Protein AF-A0A947HDK1-F1 (afdb_monomer_lite)

Radius of gyration: 24.74 Å; chains: 1; bounding box: 71×34×63 Å

Structure (mmCIF, N/CA/C/O backbone):
data_AF-A0A947HDK1-F1
#
_entry.id   AF-A0A947HDK1-F1
#
loop_
_atom_site.group_PDB
_atom_site.id
_atom_site.type_symbol
_atom_site.label_atom_id
_atom_site.label_alt_id
_atom_site.label_comp_id
_atom_site.label_asym_id
_atom_site.label_entity_id
_atom_site.label_seq_id
_atom_site.pdbx_PDB_ins_code
_atom_site.Cartn_x
_atom_site.Cartn_y
_atom_site.Cartn_z
_atom_site.occupancy
_atom_site.B_iso_or_equiv
_atom_site.auth_seq_id
_atom_site.auth_comp_id
_atom_site.auth_asym_id
_atom_site.auth_atom_id
_atom_site.pdbx_PDB_model_num
ATOM 1 N N . MET A 1 1 ? -53.034 11.659 40.529 1.00 51.94 1 MET A N 1
ATOM 2 C CA . MET A 1 1 ? -52.285 12.901 40.233 1.00 51.94 1 MET A CA 1
ATOM 3 C C . MET A 1 1 ? -50.957 12.839 40.987 1.00 51.94 1 MET A C 1
ATOM 5 O O . MET A 1 1 ? -50.821 13.432 42.044 1.00 51.94 1 MET A O 1
ATOM 9 N N . GLY A 1 2 ? -50.022 12.008 40.515 1.00 55.75 2 GLY A N 1
ATOM 10 C CA . GLY A 1 2 ? -48.705 11.830 41.133 1.00 55.75 2 GLY A CA 1
ATOM 11 C C . GLY A 1 2 ? -47.667 12.548 40.284 1.00 55.75 2 GLY A C 1
ATOM 12 O O . GLY A 1 2 ? -47.387 12.115 39.172 1.00 55.75 2 GLY A O 1
ATOM 13 N N . ARG A 1 3 ? -47.169 13.687 40.764 1.00 57.91 3 ARG A N 1
ATOM 14 C CA . ARG A 1 3 ? -46.09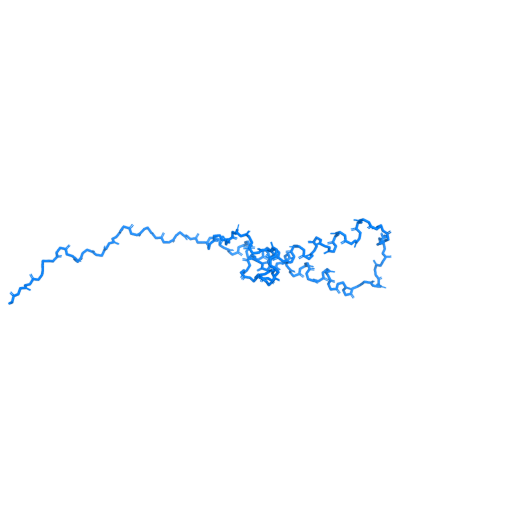1 14.435 40.113 1.00 57.91 3 ARG A CA 1
ATOM 15 C C . ARG A 1 3 ? -44.786 13.698 40.439 1.00 57.91 3 ARG A C 1
ATOM 17 O O . ARG A 1 3 ? -44.449 13.594 41.615 1.00 57.91 3 ARG A O 1
ATOM 24 N N . LEU A 1 4 ? -44.108 13.142 39.432 1.00 67.62 4 LEU A N 1
ATOM 25 C CA . LEU A 1 4 ? -42.795 12.519 39.630 1.00 67.62 4 LEU A CA 1
ATOM 26 C C . LEU A 1 4 ? -41.796 13.577 40.147 1.00 67.62 4 LEU A C 1
ATOM 28 O O . LEU A 1 4 ? -41.886 14.741 39.739 1.00 67.62 4 LEU A O 1
ATOM 32 N N . PRO A 1 5 ? -40.906 13.214 41.088 1.00 60.25 5 PRO A N 1
ATOM 33 C CA . PRO A 1 5 ? -39.998 14.151 41.736 1.00 60.25 5 PRO A CA 1
ATOM 34 C C . PRO A 1 5 ? -38.992 14.725 40.730 1.00 60.25 5 PRO A C 1
ATOM 36 O O . PRO A 1 5 ? -38.392 14.011 39.936 1.00 60.25 5 PRO A O 1
ATOM 39 N N . VAL A 1 6 ? -38.789 16.040 40.800 1.00 63.09 6 VAL A N 1
ATOM 40 C CA . VAL A 1 6 ? -37.965 16.870 39.894 1.00 63.09 6 VAL A CA 1
ATOM 41 C C . VAL A 1 6 ? -36.455 16.531 39.953 1.00 63.09 6 VAL A C 1
ATOM 43 O O . VAL A 1 6 ? -35.642 17.141 39.269 1.00 63.09 6 VAL A O 1
ATOM 46 N N . SER A 1 7 ? -36.057 15.522 40.728 1.00 58.94 7 SER A N 1
ATOM 47 C CA . SER A 1 7 ? -34.674 15.069 40.904 1.00 58.94 7 SER A CA 1
ATOM 48 C C . SER A 1 7 ? -34.105 14.235 39.746 1.00 58.94 7 SER A C 1
ATOM 50 O O . SER A 1 7 ? -32.914 13.952 39.763 1.00 58.94 7 SER A O 1
ATOM 52 N N . GLU A 1 8 ? -34.902 13.869 38.736 1.00 57.19 8 GLU A N 1
ATOM 53 C CA . GLU A 1 8 ? -34.418 13.190 37.512 1.00 57.19 8 GLU A CA 1
ATOM 54 C C . GLU A 1 8 ? -34.128 14.151 36.341 1.00 57.19 8 GLU A C 1
ATOM 56 O O . GLU A 1 8 ? -33.820 13.716 35.235 1.00 57.19 8 GLU A O 1
ATOM 61 N N . LEU A 1 9 ? -34.208 15.469 36.561 1.00 57.78 9 LEU A N 1
ATOM 62 C CA . LEU A 1 9 ? -33.980 16.489 35.526 1.00 57.78 9 LEU A CA 1
ATOM 63 C C . LEU A 1 9 ? -32.598 17.150 35.606 1.00 57.78 9 LEU A C 1
ATOM 65 O O . LEU A 1 9 ? -32.421 18.298 35.203 1.00 57.78 9 LEU A O 1
ATOM 69 N N . THR A 1 10 ? -31.600 16.428 36.106 1.00 65.75 10 THR A N 1
ATOM 70 C CA . THR A 1 10 ? -30.202 16.788 35.867 1.00 65.75 10 THR A CA 1
ATOM 71 C C . THR A 1 10 ? -29.758 16.107 34.573 1.00 65.75 10 THR A C 1
ATOM 73 O O . THR A 1 10 ? -29.602 14.884 34.579 1.00 65.75 10 THR A O 1
ATOM 76 N N . PRO A 1 11 ? -29.562 16.829 33.453 1.00 59.25 11 PRO A N 1
ATOM 77 C CA . PRO A 1 11 ? -28.835 16.253 32.332 1.00 59.25 11 PRO A CA 1
ATOM 78 C C . PRO A 1 11 ? -27.445 15.870 32.847 1.00 59.25 11 PRO A C 1
ATOM 80 O O . PRO A 1 11 ? -26.721 16.725 33.354 1.00 59.25 11 PRO A O 1
ATOM 83 N N . ASP A 1 12 ? -27.137 14.576 32.789 1.00 60.78 12 ASP A N 1
ATOM 84 C CA . ASP A 1 12 ? -25.877 13.959 33.199 1.00 60.78 12 ASP A CA 1
ATOM 85 C C . ASP A 1 12 ? -24.691 14.692 32.553 1.00 60.78 12 ASP A C 1
ATOM 87 O O . ASP A 1 12 ? -24.299 14.447 31.413 1.00 60.78 12 ASP A O 1
ATOM 91 N N . SER A 1 13 ? -24.145 15.658 33.289 1.00 58.97 13 SER A N 1
ATOM 92 C CA . SER A 1 13 ? -23.028 16.514 32.898 1.00 58.97 13 SER A CA 1
ATOM 93 C C . SER A 1 13 ? -21.675 15.808 33.055 1.00 58.97 13 SER A C 1
ATOM 95 O O . SER A 1 13 ? -20.627 16.449 32.970 1.00 58.97 13 SER A O 1
ATOM 97 N N . THR A 1 14 ? -21.683 14.483 33.245 1.00 64.12 14 THR A N 1
ATOM 98 C CA . THR A 1 14 ? -20.488 13.654 33.451 1.00 64.12 14 THR A CA 1
ATOM 99 C C . THR A 1 14 ? -19.925 13.071 32.154 1.00 64.12 14 THR A C 1
ATOM 101 O O . THR A 1 14 ? -18.897 12.396 32.189 1.00 64.12 14 THR A O 1
ATOM 104 N N . SER A 1 15 ? -20.512 13.327 30.980 1.00 57.34 15 SER A N 1
ATOM 105 C CA . SER A 1 15 ? -19.854 12.931 29.730 1.00 57.34 15 SER A CA 1
ATOM 106 C C . SER A 1 15 ? -18.741 13.938 29.385 1.00 57.34 15 SER A C 1
ATOM 108 O O . SER A 1 15 ? -19.060 15.083 29.048 1.00 57.34 15 SER A O 1
ATOM 110 N N . PRO A 1 16 ? -17.442 13.575 29.447 1.00 72.94 16 PRO A N 1
ATOM 111 C CA . PRO A 1 16 ? -16.380 14.477 29.013 1.00 72.94 16 PRO A CA 1
ATOM 112 C C . PRO A 1 16 ? -16.580 14.845 27.532 1.00 72.94 16 PRO A C 1
ATOM 114 O O . PRO A 1 16 ? -17.006 13.987 26.751 1.00 72.94 16 PRO A O 1
ATOM 117 N N . PRO A 1 17 ? -16.261 16.086 27.113 1.00 69.38 17 PRO A N 1
ATOM 118 C CA . PRO A 1 17 ? -16.383 16.480 25.716 1.00 69.38 17 PRO A CA 1
ATOM 119 C C . PRO A 1 17 ? -15.561 15.525 24.834 1.00 69.38 17 PRO A C 1
ATOM 121 O O . PRO A 1 17 ? -14.431 15.172 25.203 1.00 69.38 17 PRO A O 1
ATOM 124 N N . PRO A 1 18 ? -16.094 15.084 23.678 1.00 69.25 18 PRO A N 1
ATOM 125 C CA . PRO A 1 18 ? -15.361 14.210 22.772 1.00 69.25 18 PRO A CA 1
ATOM 126 C C . PRO A 1 18 ? -14.033 14.874 22.391 1.00 69.25 18 PRO A C 1
ATOM 128 O O . PRO A 1 18 ? -13.996 16.008 21.911 1.00 69.25 18 PRO A O 1
ATOM 131 N N . LYS A 1 19 ? -12.921 14.177 22.661 1.00 63.28 19 LYS A N 1
ATOM 132 C CA . LYS A 1 19 ? -11.566 14.707 22.452 1.00 63.28 19 LYS A CA 1
ATOM 133 C C . LYS A 1 19 ? -11.367 15.078 20.974 1.00 63.28 19 LYS A C 1
ATOM 135 O O . LYS A 1 19 ? -11.771 14.303 20.105 1.00 63.28 19 LYS A O 1
ATOM 140 N N . PRO A 1 20 ? -10.703 16.209 20.669 1.00 63.31 20 PRO A N 1
ATOM 141 C CA . PRO A 1 20 ? -10.490 16.646 19.297 1.00 63.31 20 PRO A CA 1
ATOM 142 C C . PRO A 1 20 ? -9.635 15.619 18.557 1.00 63.31 20 PRO A C 1
ATOM 144 O O . PRO A 1 20 ? -8.455 15.411 18.854 1.00 63.31 20 PRO A O 1
ATOM 147 N N . VAL A 1 21 ? -10.249 14.956 17.583 1.00 64.56 21 VAL A N 1
ATOM 148 C CA . VAL A 1 21 ? -9.584 13.954 16.762 1.00 64.56 21 VAL A CA 1
ATOM 149 C C . VAL A 1 21 ? -8.635 14.680 15.810 1.00 64.56 21 VAL A C 1
ATOM 151 O O . VAL A 1 21 ? -9.043 15.175 14.762 1.00 64.56 21 VAL A O 1
ATOM 154 N N . LYS A 1 22 ? -7.340 14.743 16.140 1.00 58.16 22 LYS A N 1
ATOM 155 C CA . LYS A 1 22 ? -6.292 15.124 15.175 1.00 58.16 22 LYS A CA 1
ATOM 156 C C . LYS A 1 22 ? -6.136 14.003 14.130 1.00 58.16 22 LYS A C 1
ATOM 158 O O . LYS A 1 22 ? -5.174 13.240 14.176 1.00 58.16 22 LYS A O 1
ATOM 163 N N . LYS A 1 23 ? -7.109 13.86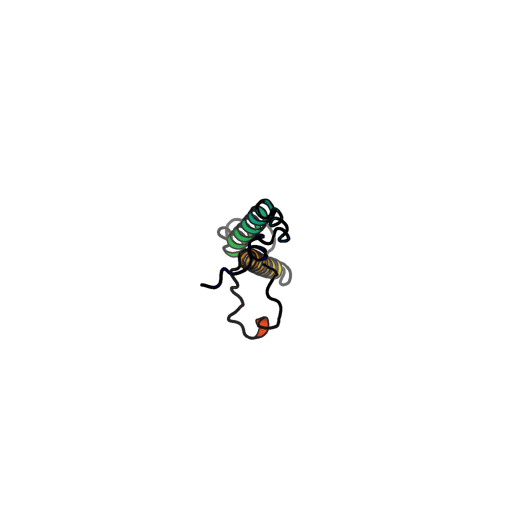9 13.217 1.00 60.97 23 LYS A N 1
ATOM 164 C CA . LYS A 1 23 ? -7.136 12.843 12.151 1.00 60.97 23 LYS A CA 1
ATOM 165 C C . LYS A 1 23 ? -6.514 13.330 10.834 1.00 60.97 23 LYS A C 1
ATOM 167 O O . LYS A 1 23 ? -6.006 12.526 10.069 1.00 60.97 23 LYS A O 1
ATOM 172 N N . THR A 1 24 ? -6.470 14.636 10.574 1.00 70.06 24 THR A N 1
ATOM 173 C CA . THR A 1 24 ? -6.304 15.143 9.198 1.00 70.06 24 THR A CA 1
ATOM 174 C C . THR A 1 24 ? -4.918 14.953 8.571 1.00 70.06 24 THR A C 1
ATOM 176 O O . THR A 1 24 ? -4.840 14.528 7.424 1.00 70.06 24 THR A O 1
ATOM 179 N N . LEU A 1 25 ? -3.812 15.215 9.280 1.00 79.62 25 LEU A N 1
ATOM 180 C CA . LEU A 1 25 ? -2.476 15.150 8.655 1.00 79.62 25 LEU A CA 1
ATOM 181 C C . LEU A 1 25 ? -2.074 13.717 8.278 1.00 79.62 25 LEU A C 1
ATOM 183 O O . LEU A 1 25 ? -1.537 13.47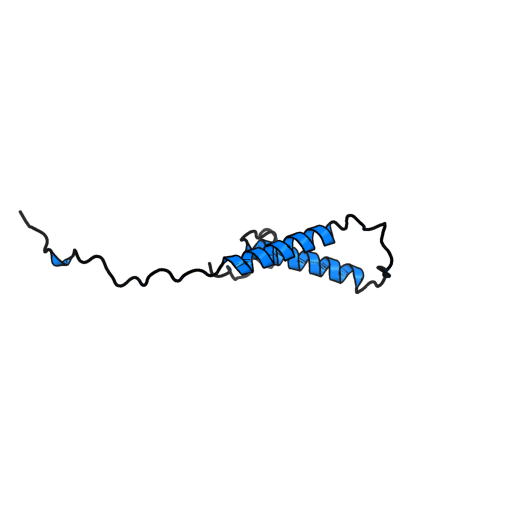7 7.201 1.00 79.62 25 LEU A O 1
ATOM 187 N N . LYS A 1 26 ? -2.382 12.758 9.156 1.00 77.94 26 LYS A N 1
ATOM 188 C CA . LYS A 1 26 ? -2.132 11.338 8.898 1.00 77.94 26 LYS A CA 1
ATOM 189 C C . LYS A 1 26 ? -2.960 10.860 7.705 1.00 77.94 26 LYS A C 1
ATOM 191 O O . LYS A 1 26 ? -2.417 10.175 6.849 1.00 77.94 26 LYS A O 1
ATOM 196 N N . ASN A 1 27 ? -4.212 11.311 7.591 1.00 81.94 27 ASN A N 1
ATOM 197 C CA . ASN A 1 27 ? -5.046 11.018 6.429 1.00 81.94 27 ASN A CA 1
ATOM 198 C C . ASN A 1 27 ? -4.400 11.490 5.124 1.00 81.94 27 ASN A C 1
ATOM 200 O O . ASN A 1 27 ? -4.386 10.725 4.175 1.00 81.94 27 ASN A O 1
ATOM 204 N N . VAL A 1 28 ? -3.838 12.699 5.052 1.00 86.31 28 VAL A N 1
ATOM 205 C CA . VAL A 1 28 ? -3.167 13.160 3.818 1.00 86.31 28 VAL A CA 1
ATOM 206 C C . VAL A 1 28 ? -1.932 12.307 3.513 1.00 86.31 28 VAL A C 1
ATOM 208 O O . VAL A 1 28 ? -1.699 11.950 2.361 1.00 86.31 28 VAL A O 1
ATOM 211 N N . TRP A 1 29 ? -1.180 11.924 4.546 1.00 87.94 29 TRP A N 1
ATOM 212 C CA . TRP A 1 29 ? 0.034 11.123 4.396 1.00 87.94 29 TRP A CA 1
ATOM 213 C C . TRP A 1 29 ? -0.240 9.718 3.848 1.00 87.94 29 TRP A C 1
ATOM 215 O O . TRP A 1 29 ? 0.344 9.324 2.842 1.00 87.94 29 TRP A O 1
ATOM 225 N N . PHE A 1 30 ? -1.175 8.982 4.455 1.00 86.69 30 PHE A N 1
ATOM 226 C CA . PHE A 1 30 ? -1.569 7.652 3.972 1.00 86.69 30 PHE A CA 1
ATOM 227 C C . PHE A 1 30 ? -2.226 7.707 2.585 1.00 86.69 30 PHE A C 1
ATOM 229 O O . PHE A 1 30 ? -2.063 6.783 1.793 1.00 86.69 30 PHE A O 1
ATOM 236 N N . GLY A 1 31 ? -2.894 8.813 2.250 1.00 88.50 31 GLY A N 1
ATOM 237 C CA . GLY A 1 31 ? -3.451 9.043 0.914 1.00 88.50 31 GLY A CA 1
ATOM 238 C C . GLY A 1 31 ? -2.378 9.212 -0.145 1.00 88.50 31 GLY A C 1
ATOM 239 O O . GLY A 1 31 ? -2.425 8.546 -1.176 1.00 88.50 31 GLY A O 1
ATOM 240 N N . GLY A 1 32 ? -1.373 10.044 0.140 1.00 89.06 32 GLY A N 1
ATOM 241 C CA . GLY A 1 32 ? -0.211 10.213 -0.729 1.00 89.06 32 GLY A CA 1
ATOM 242 C C . GLY A 1 32 ? 0.555 8.905 -0.923 1.00 89.06 32 GLY A C 1
ATOM 243 O O . GLY A 1 32 ? 0.839 8.528 -2.055 1.00 89.06 32 GLY A O 1
ATOM 244 N N . LEU A 1 33 ? 0.818 8.167 0.161 1.00 89.06 33 LEU A N 1
ATOM 245 C CA . LEU A 1 33 ? 1.505 6.870 0.101 1.00 89.06 33 LEU A CA 1
ATOM 246 C C . LEU A 1 33 ? 0.716 5.824 -0.695 1.00 89.06 33 LEU A C 1
ATOM 248 O O . LEU A 1 33 ? 1.305 5.089 -1.484 1.00 89.06 33 LEU A O 1
ATOM 252 N N . GLY A 1 34 ? -0.607 5.761 -0.519 1.00 89.62 34 GLY A N 1
ATOM 253 C CA . GLY A 1 34 ? -1.469 4.872 -1.297 1.00 89.62 34 GLY A CA 1
ATOM 254 C C . GLY A 1 34 ? -1.455 5.209 -2.789 1.00 89.62 34 GLY A C 1
ATOM 255 O O . GLY A 1 34 ? -1.267 4.319 -3.612 1.00 89.62 34 GLY A O 1
ATOM 256 N N . LEU A 1 35 ? -1.577 6.491 -3.144 1.00 88.19 35 LEU A N 1
ATOM 257 C CA . LEU A 1 35 ? -1.547 6.924 -4.543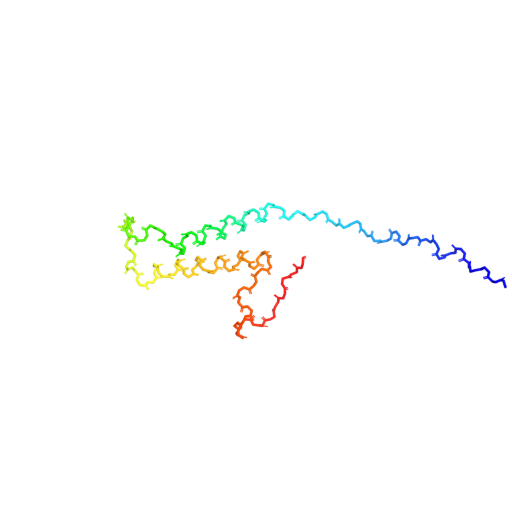 1.00 88.19 35 LEU A CA 1
ATOM 258 C C . LEU A 1 35 ? -0.186 6.659 -5.201 1.00 88.19 35 LEU A C 1
ATOM 260 O O . LEU A 1 35 ? -0.143 6.149 -6.316 1.00 88.19 35 LEU A O 1
ATOM 264 N N . LEU A 1 36 ? 0.916 6.951 -4.506 1.00 85.88 36 LEU A N 1
ATOM 265 C CA . LEU A 1 36 ? 2.268 6.651 -4.987 1.00 85.88 36 LEU A CA 1
ATOM 266 C C . LEU A 1 36 ? 2.472 5.150 -5.197 1.00 85.88 36 LEU A C 1
ATOM 268 O O . LEU A 1 36 ? 2.996 4.752 -6.231 1.00 85.88 36 LEU A O 1
ATOM 272 N N . SER A 1 37 ? 2.006 4.323 -4.258 1.00 84.69 37 SER A N 1
ATOM 273 C CA . SER A 1 37 ? 2.083 2.863 -4.380 1.00 84.69 37 SER A CA 1
ATOM 274 C C . SER A 1 37 ? 1.287 2.358 -5.585 1.00 84.69 37 SER A C 1
ATOM 276 O O . SER A 1 37 ? 1.767 1.506 -6.321 1.00 84.69 37 SE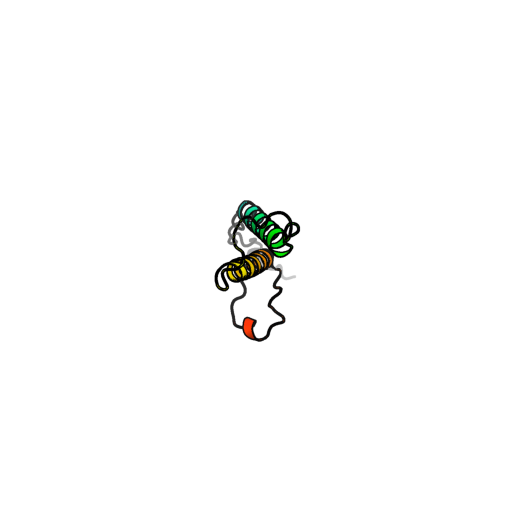R A O 1
ATOM 278 N N . LEU A 1 38 ? 0.095 2.914 -5.827 1.00 85.75 38 LEU A N 1
ATOM 279 C CA . LEU A 1 38 ? -0.720 2.574 -6.993 1.00 85.75 38 LEU A CA 1
ATOM 280 C C . LEU A 1 38 ? -0.026 2.963 -8.304 1.00 85.75 38 LEU A C 1
ATOM 282 O O . LEU A 1 38 ? 0.029 2.152 -9.220 1.00 85.75 38 LEU A O 1
ATOM 286 N N . LEU A 1 39 ? 0.518 4.180 -8.392 1.00 84.06 39 LEU A N 1
ATOM 287 C CA . LEU A 1 39 ? 1.251 4.644 -9.575 1.00 84.06 39 LEU A CA 1
ATOM 288 C C . LEU A 1 39 ? 2.508 3.808 -9.840 1.00 84.06 3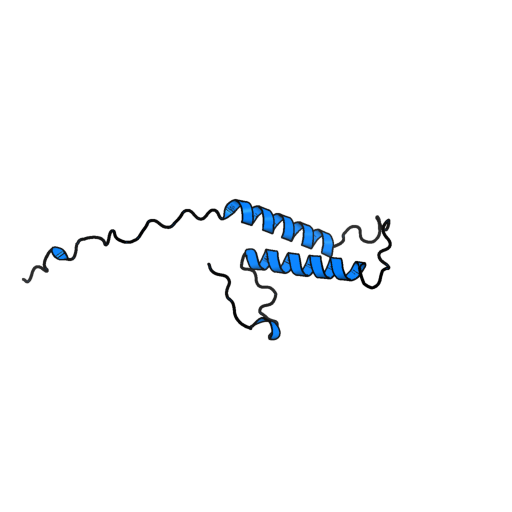9 LEU A C 1
ATOM 290 O O . LEU A 1 39 ? 2.827 3.548 -10.996 1.00 84.06 39 LEU A O 1
ATOM 294 N N . TYR A 1 40 ? 3.188 3.374 -8.778 1.00 79.50 40 TYR A N 1
ATOM 295 C CA . TYR A 1 40 ? 4.363 2.513 -8.858 1.00 79.50 40 TYR A CA 1
ATOM 296 C C . TYR A 1 40 ? 4.008 1.101 -9.353 1.00 79.50 40 TYR A C 1
ATOM 298 O O . TYR A 1 40 ? 4.616 0.641 -10.309 1.00 79.50 40 TYR A O 1
ATOM 306 N N . ILE A 1 41 ? 2.969 0.458 -8.797 1.00 79.12 41 ILE A N 1
ATOM 307 C CA . ILE A 1 41 ? 2.488 -0.868 -9.249 1.00 79.12 41 ILE A CA 1
ATOM 308 C C . ILE A 1 41 ? 1.968 -0.821 -10.688 1.00 79.12 41 ILE A C 1
ATOM 310 O O . ILE A 1 41 ? 2.179 -1.752 -11.457 1.00 79.12 41 ILE A O 1
ATOM 314 N N . LEU A 1 42 ? 1.259 0.251 -11.061 1.00 79.06 42 LEU A N 1
ATOM 315 C CA . LEU A 1 42 ? 0.772 0.423 -12.431 1.00 79.06 42 LEU A CA 1
ATOM 316 C C . LEU A 1 42 ? 1.911 0.620 -13.433 1.00 79.06 42 LEU A C 1
ATOM 318 O O . LEU A 1 42 ? 1.662 0.495 -14.630 1.00 79.06 42 LEU A O 1
ATOM 322 N N . ASN A 1 43 ? 3.108 0.955 -12.939 1.00 74.88 43 ASN A N 1
ATOM 323 C CA . ASN A 1 43 ? 4.348 1.110 -13.681 1.00 74.88 43 ASN A CA 1
ATOM 324 C C . ASN A 1 43 ? 4.127 1.656 -15.110 1.00 74.88 43 ASN A C 1
ATOM 326 O O . ASN A 1 43 ? 4.480 1.011 -16.097 1.00 74.88 43 ASN A O 1
ATOM 330 N N . PRO A 1 44 ? 3.518 2.849 -15.277 1.00 62.00 44 PRO A N 1
ATOM 331 C CA . PRO A 1 44 ? 3.190 3.371 -16.606 1.00 62.00 44 PRO A CA 1
ATOM 332 C C . PRO A 1 44 ? 4.438 3.693 -17.454 1.00 62.00 44 PRO A C 1
ATOM 334 O O . PRO A 1 44 ? 4.306 4.044 -18.624 1.00 62.00 44 PRO A O 1
ATOM 337 N N . GLY A 1 45 ? 5.640 3.594 -16.867 1.00 63.41 45 GLY A N 1
ATOM 338 C CA . GLY A 1 45 ? 6.941 3.795 -17.504 1.00 63.41 45 GLY A CA 1
ATOM 339 C C . GLY A 1 45 ? 7.797 2.528 -17.651 1.00 63.41 45 GLY A C 1
ATOM 340 O O . GLY A 1 45 ? 8.949 2.675 -18.061 1.00 63.41 45 GLY A O 1
ATOM 341 N N . ALA A 1 46 ? 7.250 1.331 -17.373 1.00 60.09 46 ALA A N 1
ATOM 342 C CA . ALA A 1 46 ? 7.915 0.011 -17.301 1.00 60.09 46 ALA A CA 1
ATOM 343 C C . ALA A 1 46 ? 8.716 -0.452 -18.534 1.00 60.09 46 ALA A C 1
ATOM 345 O O . ALA A 1 46 ? 9.174 -1.584 -18.567 1.00 60.09 46 ALA A O 1
ATOM 346 N N . GLY A 1 47 ? 8.835 0.370 -19.576 1.00 52.44 47 GLY A N 1
ATOM 347 C CA . GLY A 1 47 ? 9.632 0.066 -20.767 1.00 52.44 47 GLY A CA 1
ATOM 348 C C . GLY A 1 47 ? 10.391 1.264 -21.342 1.00 52.44 47 GLY A C 1
ATOM 349 O O . GLY A 1 47 ? 10.938 1.159 -22.434 1.00 52.44 47 GLY A O 1
ATOM 350 N N . ILE A 1 48 ? 10.400 2.424 -20.666 1.00 55.22 48 ILE A N 1
ATOM 351 C CA . ILE A 1 48 ? 11.063 3.651 -21.164 1.00 55.22 48 ILE A CA 1
ATOM 352 C C . ILE A 1 48 ? 12.249 4.080 -20.277 1.00 55.22 48 ILE A C 1
ATOM 354 O O . ILE A 1 48 ? 13.155 4.752 -20.764 1.00 55.22 48 ILE A O 1
ATOM 358 N N . PHE A 1 49 ? 12.294 3.675 -19.002 1.00 55.31 49 PHE A N 1
ATOM 359 C CA . PHE A 1 49 ? 13.306 4.112 -18.024 1.00 55.31 49 PHE A CA 1
ATOM 360 C C . PHE A 1 49 ? 14.036 2.950 -17.317 1.00 55.31 49 PHE A C 1
ATOM 362 O O . PHE A 1 49 ? 14.399 3.063 -16.148 1.00 55.31 49 PHE A O 1
ATOM 369 N N . GLU A 1 50 ? 14.296 1.846 -18.022 1.00 61.56 50 GLU A N 1
ATOM 370 C CA . GLU A 1 50 ? 15.139 0.733 -17.548 1.00 61.56 50 GLU A CA 1
ATOM 371 C C . GLU A 1 50 ? 16.622 1.166 -17.439 1.00 61.56 50 GLU A C 1
ATOM 373 O O . GLU A 1 50 ? 17.466 0.813 -18.259 1.00 61.56 50 GLU A O 1
ATOM 378 N N . LEU A 1 51 ? 16.956 2.007 -16.454 1.00 58.03 51 LEU A N 1
ATOM 379 C CA . LEU A 1 51 ? 18.335 2.433 -16.160 1.00 58.03 51 LEU A CA 1
ATOM 380 C C . LEU A 1 51 ? 18.906 1.760 -14.895 1.00 58.03 51 LEU A C 1
ATOM 382 O O . LEU A 1 51 ? 20.078 1.942 -14.570 1.00 58.03 51 LEU A O 1
ATOM 386 N N . ILE A 1 52 ? 18.092 0.974 -14.185 1.00 63.81 52 ILE A N 1
ATOM 387 C CA . ILE A 1 52 ? 18.480 0.164 -13.025 1.00 63.81 52 ILE A CA 1
ATOM 388 C C . ILE A 1 52 ? 18.185 -1.299 -13.383 1.00 63.81 52 ILE A C 1
ATOM 390 O O . ILE A 1 52 ? 17.138 -1.565 -13.967 1.00 63.81 52 ILE A O 1
ATOM 394 N N . PRO A 1 53 ? 19.097 -2.251 -13.113 1.00 55.56 53 PRO A N 1
ATOM 395 C CA . PRO A 1 53 ? 18.906 -3.631 -13.536 1.00 55.56 53 PRO A CA 1
ATOM 396 C C . PRO A 1 53 ? 17.798 -4.304 -12.707 1.00 55.56 53 PRO A C 1
ATOM 398 O O . PRO A 1 53 ? 18.072 -4.871 -11.650 1.00 55.56 53 PRO A O 1
ATOM 401 N N . ASP A 1 54 ? 16.573 -4.302 -13.239 1.00 62.28 54 ASP A N 1
ATOM 402 C CA . ASP A 1 54 ? 15.374 -5.014 -12.743 1.00 62.28 54 ASP A CA 1
ATOM 403 C C . ASP A 1 54 ? 15.517 -6.555 -12.737 1.00 62.28 54 ASP A C 1
ATOM 405 O O . ASP A 1 54 ? 14.634 -7.288 -12.302 1.00 62.28 54 ASP A O 1
ATOM 409 N N . ASN A 1 55 ? 16.671 -7.088 -13.147 1.00 55.97 55 ASN A N 1
ATOM 410 C CA . ASN A 1 55 ? 16.947 -8.524 -13.233 1.00 55.97 55 ASN A CA 1
ATOM 411 C C . ASN A 1 55 ? 17.607 -9.130 -11.982 1.00 55.97 55 ASN A C 1
ATOM 413 O O . ASN A 1 55 ? 18.150 -10.233 -12.065 1.00 55.97 55 ASN A O 1
ATOM 417 N N . LEU A 1 56 ? 17.594 -8.462 -10.823 1.00 58.72 56 LEU A N 1
ATOM 418 C CA . LEU A 1 56 ? 17.966 -9.129 -9.571 1.00 58.72 56 LEU A CA 1
ATOM 419 C C . LEU A 1 56 ? 16.748 -9.905 -9.046 1.00 58.72 56 LEU A C 1
ATOM 421 O O . LEU A 1 56 ? 15.847 -9.281 -8.483 1.00 58.72 56 LEU A O 1
ATOM 425 N N . PRO A 1 57 ? 16.728 -11.251 -9.144 1.00 52.59 57 PRO A N 1
ATOM 426 C CA . PRO A 1 57 ? 15.553 -12.091 -8.866 1.00 52.59 57 PRO A CA 1
ATOM 427 C C . PRO A 1 57 ? 15.045 -12.041 -7.410 1.00 52.59 57 PRO A C 1
ATOM 429 O O . PRO A 1 57 ? 14.080 -12.718 -7.072 1.00 52.59 57 PRO A O 1
ATOM 432 N N . LEU A 1 58 ? 15.685 -11.252 -6.541 1.00 57.19 58 LEU A N 1
ATOM 433 C CA . LEU A 1 58 ? 15.292 -11.016 -5.151 1.00 57.19 58 LEU A CA 1
ATOM 434 C C . LEU A 1 58 ? 14.860 -9.574 -4.844 1.00 57.19 58 LEU A C 1
ATOM 436 O O . LEU A 1 58 ? 14.188 -9.374 -3.838 1.00 57.19 58 LEU A O 1
ATOM 440 N N . LEU A 1 59 ? 15.266 -8.581 -5.642 1.00 59.75 59 LEU A N 1
ATOM 441 C CA . LEU A 1 59 ? 15.090 -7.159 -5.311 1.00 59.75 59 LEU A CA 1
ATOM 442 C C . LEU A 1 59 ? 13.955 -6.505 -6.107 1.00 59.75 59 LEU A C 1
ATOM 444 O O . LEU A 1 59 ? 13.140 -5.841 -5.480 1.00 59.75 59 LEU A O 1
ATOM 448 N N . GLY A 1 60 ? 13.856 -6.767 -7.417 1.00 57.72 60 GLY A N 1
ATOM 449 C CA . GLY A 1 60 ? 12.877 -6.113 -8.308 1.00 57.72 60 GLY A CA 1
ATOM 450 C C . GLY A 1 60 ? 11.441 -6.659 -8.267 1.00 57.72 60 GLY A C 1
ATOM 451 O O . GLY A 1 60 ? 10.545 -6.057 -8.832 1.00 57.72 60 GLY A O 1
ATOM 452 N N . ASN A 1 61 ? 11.193 -7.795 -7.602 1.00 69.50 61 ASN A N 1
ATOM 453 C CA . ASN A 1 61 ? 9.823 -8.274 -7.321 1.00 69.50 61 ASN A CA 1
ATOM 454 C C . ASN A 1 61 ? 9.412 -8.008 -5.860 1.00 69.50 61 ASN A C 1
ATOM 456 O O . ASN A 1 61 ? 8.247 -8.162 -5.480 1.00 69.50 61 ASN A O 1
ATOM 460 N N . LEU A 1 62 ? 10.385 -7.690 -4.999 1.00 78.50 62 LEU A N 1
ATOM 461 C CA . LEU A 1 62 ? 10.160 -7.488 -3.570 1.00 78.50 62 LEU A CA 1
ATOM 462 C C . LEU A 1 62 ? 9.711 -6.057 -3.281 1.00 78.50 62 LEU A C 1
ATOM 464 O O . LEU A 1 62 ? 8.875 -5.839 -2.404 1.00 78.50 62 LEU A O 1
ATOM 468 N N . ASP A 1 63 ? 10.249 -5.086 -4.007 1.00 77.38 63 ASP A N 1
ATOM 469 C CA . ASP A 1 63 ? 9.785 -3.703 -4.005 1.00 77.38 63 ASP A CA 1
ATOM 470 C C . ASP A 1 63 ? 8.351 -3.581 -4.546 1.00 77.38 63 ASP A C 1
ATOM 472 O O . ASP A 1 63 ? 7.536 -2.905 -3.921 1.00 77.38 63 ASP A O 1
ATOM 476 N N . GLU A 1 64 ? 7.978 -4.328 -5.587 1.00 80.06 64 GLU A N 1
ATOM 477 C CA . GLU A 1 64 ? 6.589 -4.441 -6.052 1.00 80.06 64 GLU A CA 1
ATOM 478 C C . GLU A 1 64 ? 5.671 -5.036 -4.976 1.00 80.06 64 GLU A C 1
ATOM 480 O O . GLU A 1 64 ? 4.626 -4.466 -4.647 1.00 80.06 64 GLU A O 1
ATOM 485 N N . ALA A 1 65 ? 6.078 -6.148 -4.349 1.00 84.19 65 ALA A N 1
ATOM 486 C CA . ALA A 1 65 ? 5.338 -6.735 -3.231 1.00 84.19 65 ALA A CA 1
ATOM 487 C C . ALA A 1 65 ? 5.215 -5.756 -2.048 1.00 84.19 65 ALA A C 1
ATOM 489 O O . ALA A 1 65 ? 4.175 -5.694 -1.384 1.00 84.19 65 ALA A O 1
ATOM 490 N N . THR A 1 66 ? 6.251 -4.950 -1.811 1.00 86.12 66 THR A N 1
ATOM 491 C CA . THR A 1 66 ? 6.258 -3.892 -0.796 1.00 86.12 66 THR A CA 1
ATOM 492 C C . THR A 1 66 ? 5.289 -2.772 -1.160 1.00 86.12 66 THR A C 1
ATOM 494 O O . THR A 1 66 ? 4.538 -2.319 -0.296 1.00 86.12 66 THR A O 1
ATOM 497 N N . ALA A 1 67 ? 5.235 -2.361 -2.427 1.00 87.31 67 ALA A N 1
ATOM 498 C CA . ALA A 1 67 ? 4.284 -1.369 -2.910 1.00 87.31 67 ALA A CA 1
ATOM 499 C C . ALA A 1 67 ? 2.839 -1.868 -2.776 1.00 87.31 67 ALA A C 1
ATOM 501 O O . ALA A 1 67 ? 1.975 -1.133 -2.298 1.00 87.31 67 ALA A O 1
ATOM 502 N N . VAL A 1 68 ? 2.570 -3.138 -3.098 1.00 87.88 68 VAL A N 1
ATOM 503 C CA . VAL A 1 68 ? 1.249 -3.759 -2.896 1.00 87.88 68 VAL A CA 1
ATOM 504 C C . VAL A 1 68 ? 0.887 -3.791 -1.411 1.00 87.88 68 VAL A C 1
ATOM 506 O O . VAL A 1 68 ? -0.219 -3.400 -1.034 1.00 87.88 68 VAL A O 1
ATOM 509 N N . ALA A 1 69 ? 1.814 -4.200 -0.544 1.00 89.12 69 ALA A N 1
ATOM 510 C CA . ALA A 1 69 ? 1.591 -4.217 0.898 1.00 89.12 69 ALA A CA 1
ATOM 511 C C . ALA A 1 69 ? 1.315 -2.810 1.457 1.00 89.12 69 ALA A C 1
ATOM 513 O O . ALA A 1 69 ? 0.406 -2.635 2.274 1.00 89.12 69 ALA A O 1
ATOM 514 N N . LEU A 1 70 ? 2.054 -1.799 0.991 1.00 90.31 70 LEU A N 1
ATOM 515 C CA . LEU A 1 70 ? 1.872 -0.403 1.383 1.00 90.31 70 LEU A CA 1
ATOM 516 C C . LEU A 1 70 ? 0.532 0.156 0.888 1.00 90.31 70 LEU A C 1
ATOM 518 O O . LEU A 1 70 ? -0.170 0.820 1.651 1.00 90.31 70 LEU A O 1
ATOM 522 N N . LEU A 1 71 ? 0.134 -0.168 -0.344 1.00 89.56 71 LEU A N 1
ATOM 523 C CA . LEU A 1 71 ? -1.174 0.181 -0.892 1.00 89.56 71 LEU A CA 1
ATOM 524 C C . LEU A 1 71 ? -2.298 -0.409 -0.030 1.00 89.56 71 LEU A C 1
ATOM 526 O O . LEU A 1 71 ? -3.179 0.324 0.418 1.00 89.56 71 LEU A O 1
ATOM 530 N N . LEU A 1 72 ? -2.242 -1.709 0.269 1.00 88.69 72 LEU A N 1
ATOM 531 C CA . LEU A 1 72 ? -3.230 -2.386 1.115 1.00 88.69 72 LEU A CA 1
ATOM 532 C C . LEU A 1 72 ? -3.281 -1.796 2.532 1.00 88.69 72 LEU A C 1
ATOM 534 O O . LEU A 1 72 ? -4.368 -1.607 3.079 1.00 88.69 72 LEU A O 1
ATOM 538 N N . ALA A 1 73 ? -2.130 -1.456 3.118 1.00 87.19 73 ALA A N 1
ATOM 539 C CA . ALA A 1 73 ? -2.059 -0.799 4.421 1.00 87.19 73 ALA A CA 1
ATOM 540 C C . ALA A 1 73 ? -2.714 0.594 4.404 1.00 87.19 73 ALA A C 1
ATOM 542 O O . ALA A 1 73 ? -3.481 0.926 5.313 1.00 87.19 73 ALA A O 1
ATOM 543 N N . SER A 1 74 ? -2.473 1.385 3.355 1.00 87.62 74 SER A N 1
ATOM 544 C CA . SER A 1 74 ? -3.100 2.695 3.157 1.00 87.62 74 SER A CA 1
ATOM 545 C C . SER A 1 74 ? -4.609 2.584 2.926 1.00 87.62 74 SER A C 1
ATOM 547 O O . SER A 1 74 ? -5.372 3.346 3.513 1.00 87.62 74 SER A O 1
ATOM 549 N N . LEU A 1 75 ? -5.082 1.606 2.148 1.00 87.44 75 LEU A N 1
ATOM 550 C CA . LEU A 1 75 ? -6.520 1.365 1.971 1.00 87.44 75 LEU A CA 1
ATOM 551 C C . LEU A 1 75 ? -7.188 0.952 3.288 1.00 87.44 75 LEU A C 1
ATOM 553 O O . LEU A 1 75 ? -8.236 1.494 3.652 1.00 87.44 75 LEU A O 1
ATOM 557 N N . ARG A 1 76 ? -6.539 0.071 4.056 1.00 85.38 76 ARG A N 1
ATOM 558 C CA . ARG A 1 76 ? -7.016 -0.347 5.379 1.00 85.38 76 ARG A CA 1
ATOM 559 C C . ARG A 1 76 ? -7.073 0.822 6.361 1.00 85.38 76 ARG A C 1
ATOM 561 O O . ARG A 1 76 ? -7.982 0.866 7.188 1.00 85.38 76 ARG A O 1
ATOM 568 N N . TYR A 1 77 ? -6.161 1.790 6.251 1.00 85.12 77 TYR A N 1
ATOM 569 C CA . TYR A 1 77 ? -6.199 3.028 7.035 1.00 85.12 77 TYR A CA 1
ATOM 570 C C . TYR A 1 77 ? -7.484 3.843 6.788 1.00 85.12 77 TYR A C 1
ATOM 572 O O . TYR A 1 77 ? -8.028 4.431 7.722 1.00 85.12 77 TYR A O 1
ATOM 580 N N . TYR A 1 78 ? -8.021 3.816 5.564 1.00 84.25 78 TYR A N 1
ATOM 581 C CA . TYR A 1 78 ? -9.306 4.437 5.213 1.00 84.25 78 TYR A CA 1
ATOM 582 C C . TYR A 1 78 ? -10.533 3.552 5.471 1.00 84.25 78 TYR A C 1
ATOM 584 O O . TYR A 1 78 ? -11.658 3.971 5.205 1.00 84.25 78 TYR A O 1
ATOM 592 N N . GLY A 1 79 ? -10.340 2.345 6.007 1.00 83.12 79 GLY A N 1
ATOM 593 C CA . GLY A 1 79 ? -11.416 1.388 6.264 1.00 83.12 79 GLY A CA 1
ATOM 594 C C . GLY A 1 79 ? -11.794 0.520 5.062 1.00 83.12 79 GLY A C 1
ATOM 595 O O . GLY A 1 79 ? -12.780 -0.208 5.141 1.00 83.12 79 GLY A O 1
ATOM 596 N N . VAL A 1 80 ? -11.021 0.559 3.973 1.00 84.12 80 VAL A N 1
ATOM 597 C CA . VAL A 1 80 ? -11.195 -0.339 2.826 1.00 84.12 80 VAL A CA 1
ATOM 598 C C . VAL A 1 80 ? -10.307 -1.564 3.028 1.00 84.12 80 VAL A C 1
ATOM 600 O O . VAL A 1 80 ? -9.092 -1.497 2.861 1.00 84.12 80 VAL A O 1
ATOM 603 N N . ASP A 1 81 ? -10.904 -2.695 3.405 1.00 82.69 81 ASP A N 1
ATOM 604 C CA . ASP A 1 81 ? -10.181 -3.960 3.562 1.00 82.69 81 ASP A CA 1
ATOM 605 C C . ASP A 1 81 ? -10.356 -4.850 2.324 1.00 82.69 81 ASP A C 1
ATOM 607 O O . ASP A 1 81 ? -11.315 -5.615 2.207 1.00 82.69 81 ASP A O 1
ATOM 611 N N . LEU A 1 82 ? -9.395 -4.763 1.402 1.00 79.88 82 LEU A N 1
ATOM 612 C CA . LEU A 1 82 ? -9.325 -5.626 0.221 1.00 79.88 82 LEU A CA 1
ATOM 613 C C . LEU A 1 82 ? -8.805 -7.037 0.529 1.00 79.88 82 LEU A C 1
ATOM 615 O O . LEU A 1 82 ? -8.644 -7.812 -0.399 1.00 79.88 82 LEU A O 1
ATOM 619 N N . THR A 1 83 ? -8.522 -7.399 1.782 1.00 78.50 83 THR A N 1
ATOM 620 C CA . THR A 1 83 ? -8.044 -8.745 2.162 1.00 78.50 83 THR A CA 1
ATOM 621 C C . THR A 1 83 ? -9.105 -9.582 2.879 1.00 78.50 83 THR A C 1
ATOM 623 O O . THR A 1 83 ? -8.906 -10.773 3.107 1.00 78.50 83 THR A O 1
ATOM 626 N N . GLY A 1 84 ? -10.276 -9.005 3.177 1.00 74.38 84 GLY A N 1
ATOM 627 C CA . GLY A 1 84 ? -11.330 -9.655 3.971 1.00 74.38 84 GLY A CA 1
ATOM 628 C C . GLY A 1 84 ? -11.999 -10.883 3.332 1.00 74.38 84 GLY A C 1
ATOM 629 O O . GLY A 1 84 ? -12.650 -11.667 4.029 1.00 74.38 84 GLY A O 1
ATOM 630 N N . TRP A 1 85 ? -11.833 -11.079 2.022 1.00 77.56 85 TRP A N 1
ATOM 631 C CA . TRP A 1 85 ? -12.322 -12.249 1.282 1.00 77.56 85 TRP A CA 1
ATOM 632 C C . TRP A 1 85 ? -11.363 -13.442 1.355 1.00 77.56 85 TRP A C 1
ATOM 634 O O . TRP A 1 85 ? -11.772 -14.573 1.099 1.00 77.56 85 TRP A O 1
ATOM 644 N N . VAL A 1 86 ? -10.112 -13.217 1.761 1.00 80.00 86 VAL A N 1
ATOM 645 C CA . VAL A 1 86 ? -9.116 -14.273 1.908 1.00 80.00 86 VAL A CA 1
ATOM 646 C C . VAL A 1 86 ? -9.243 -14.875 3.316 1.00 80.00 86 VAL A C 1
ATOM 648 O O . VAL A 1 86 ? -9.003 -14.186 4.312 1.00 80.00 86 VAL A O 1
ATOM 651 N N . PRO A 1 87 ? -9.603 -16.167 3.447 1.00 72.19 87 PRO A N 1
ATOM 652 C CA . PRO A 1 87 ? -9.908 -16.785 4.741 1.00 72.19 87 PRO A CA 1
ATOM 653 C C . PRO A 1 87 ? -8.717 -16.788 5.712 1.00 72.19 87 PRO A C 1
ATOM 655 O O . PRO A 1 87 ? -8.921 -16.775 6.923 1.00 72.19 87 PRO A O 1
ATOM 658 N N . TRP A 1 88 ? -7.489 -16.725 5.192 1.00 68.75 88 TRP A N 1
ATOM 659 C CA . TRP A 1 88 ? -6.250 -16.642 5.971 1.00 68.75 88 TRP A CA 1
ATOM 660 C C . TRP A 1 88 ? -6.118 -15.340 6.789 1.00 68.75 88 TRP A C 1
ATOM 662 O O . TRP A 1 88 ? -5.532 -15.351 7.868 1.00 68.75 88 TRP A O 1
ATOM 672 N N . PHE A 1 89 ? -6.719 -14.229 6.338 1.00 69.56 89 PHE A N 1
ATOM 673 C CA . PHE A 1 89 ? -6.613 -12.915 6.994 1.00 69.56 89 PHE A CA 1
ATOM 674 C C . PHE A 1 89 ? -7.755 -12.603 7.977 1.00 69.56 89 PHE A C 1
ATOM 676 O O . PHE A 1 89 ? -7.723 -11.574 8.652 1.00 69.56 89 PHE A O 1
ATOM 683 N N . LYS A 1 90 ? -8.747 -13.496 8.132 1.00 61.28 90 LYS A N 1
ATOM 684 C CA . LYS A 1 90 ? -9.884 -13.312 9.062 1.00 61.28 90 LYS A CA 1
ATOM 685 C C . LYS A 1 90 ? -9.512 -13.373 10.554 1.00 61.28 90 LYS A C 1
ATOM 687 O O . LYS A 1 90 ? -10.382 -13.217 11.411 1.00 61.28 90 LYS A O 1
ATOM 692 N N . SER A 1 91 ? -8.240 -13.563 10.894 1.00 61.94 91 SER A N 1
ATOM 693 C CA . SER A 1 91 ? -7.793 -13.739 12.275 1.00 61.94 91 SER A CA 1
ATOM 694 C C . SER A 1 91 ? -7.459 -12.402 12.961 1.00 61.94 91 SER A C 1
ATOM 696 O O . SER A 1 91 ? -6.328 -11.930 12.960 1.00 61.94 91 SER A O 1
ATOM 698 N N . GLY A 1 92 ? -8.487 -11.782 13.551 1.00 62.91 92 GLY A N 1
ATOM 699 C CA . GLY A 1 92 ? -8.393 -11.071 14.833 1.00 62.91 92 GLY A CA 1
ATOM 700 C C . GLY A 1 92 ? -7.533 -9.804 14.926 1.00 62.91 92 GLY A C 1
ATOM 701 O O . GLY A 1 92 ? -6.448 -9.839 15.500 1.00 62.91 92 GLY A O 1
ATOM 702 N N . LYS A 1 93 ? -8.084 -8.664 14.484 1.00 50.78 93 LYS A N 1
ATOM 703 C CA . LYS A 1 93 ? -8.010 -7.338 15.146 1.00 50.78 93 LYS A CA 1
ATOM 704 C C . LYS A 1 93 ? -8.663 -6.291 14.240 1.00 50.78 93 LYS A C 1
ATOM 706 O O . LYS A 1 93 ? -8.057 -5.794 13.289 1.00 50.78 93 LYS A O 1
ATOM 711 N N . THR A 1 94 ? -9.912 -5.949 14.544 1.00 58.00 94 THR A N 1
ATOM 712 C CA . THR A 1 94 ? -10.513 -4.692 14.084 1.00 58.00 94 THR A CA 1
ATOM 713 C C . THR A 1 94 ? -9.619 -3.540 14.551 1.00 58.00 94 THR A C 1
ATOM 715 O O . THR A 1 94 ? -9.323 -3.482 15.750 1.00 58.00 94 THR A O 1
ATOM 718 N N . PRO A 1 95 ? -9.150 -2.644 13.665 1.00 51.94 95 PRO A N 1
ATOM 719 C CA . PRO A 1 95 ? -8.444 -1.454 14.116 1.00 51.94 95 PRO A CA 1
ATOM 720 C C . PRO A 1 95 ? -9.382 -0.621 15.010 1.00 51.94 95 PRO A C 1
ATOM 722 O O . PRO A 1 95 ? -10.580 -0.541 14.719 1.00 51.94 95 PRO A O 1
ATOM 725 N N . PRO A 1 96 ? -8.882 -0.045 16.119 1.00 52.00 96 PRO A N 1
ATOM 726 C CA . PRO A 1 96 ? -9.689 0.833 16.960 1.00 52.00 96 PRO A CA 1
ATOM 727 C C . PRO A 1 96 ? -10.202 2.024 16.130 1.00 52.00 96 PRO A C 1
ATOM 729 O O . PRO A 1 96 ? -9.446 2.599 15.346 1.00 52.00 96 PRO A O 1
ATOM 732 N N . LYS A 1 97 ? -11.499 2.328 16.283 1.00 49.03 97 LYS A N 1
ATOM 733 C CA . LYS A 1 97 ? -12.235 3.398 15.577 1.00 49.03 97 LYS A CA 1
ATOM 734 C C . LYS A 1 97 ? -11.629 4.794 15.787 1.00 49.03 97 LYS A C 1
ATOM 736 O O . LYS A 1 97 ? -11.230 5.076 16.937 1.00 49.03 97 LYS A O 1
#

Sequence (97 aa):
MGRLPVSELTPDSTSPPPKPVKKTLKNVWFGGLGLLSLLYILNPGAGIFELIPDNLPLLGNLDEATAVALLLASLRYYGVDLTGWVPWFKSGKTPPK

pLDDT: mean 71.16, std 12.74, range [49.03, 90.31]

Foldseek 3Di:
DDDDDPVVPDPPPPDDDDPPPPPPPVLVVLVVLLVVLVCVLVPPPVPPPPPDPCPPPPPNVVVNVVSVVSNQVSCVSVVRHPCCVPPVPVDDDDDDD

Secondary structure (DSSP, 8-state):
-----GGG----TTSPPPP----HHHHHHHHHHHHHHHHHHT-TTTTT---S-TT-TTTTTHHHHHHHHHHHHHHHHTT--TTTTSGGG-SS-PPP-